Protein AF-A0A820QBW2-F1 (afdb_monomer_lite)

Structure (mmCIF, N/CA/C/O backbone):
data_AF-A0A820QBW2-F1
#
_entry.id   AF-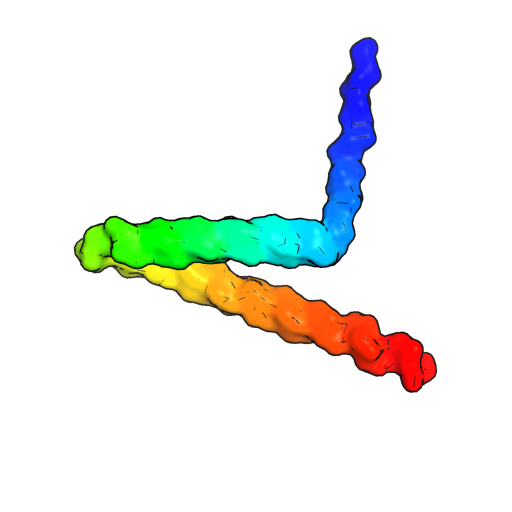A0A820QBW2-F1
#
loop_
_atom_site.group_PDB
_atom_site.id
_atom_site.type_symbol
_atom_site.label_atom_id
_atom_site.label_alt_id
_atom_site.label_comp_id
_atom_site.label_asym_id
_atom_site.label_entity_id
_atom_site.label_seq_id
_atom_site.pdbx_PDB_ins_code
_atom_site.Cartn_x
_atom_site.Cartn_y
_atom_site.Cartn_z
_atom_site.occupancy
_atom_site.B_iso_or_equiv
_atom_site.auth_seq_id
_atom_site.auth_comp_id
_atom_site.auth_asym_id
_atom_site.auth_atom_id
_atom_site.pdbx_PDB_model_num
ATOM 1 N N . MET A 1 1 ? -1.044 34.963 19.527 1.00 38.28 1 MET A N 1
ATOM 2 C CA . MET A 1 1 ? -0.995 34.013 18.397 1.00 38.28 1 MET A CA 1
ATOM 3 C C . MET A 1 1 ? -1.457 32.659 18.928 1.00 38.28 1 MET A C 1
ATOM 5 O O . MET A 1 1 ? -0.699 32.007 19.630 1.00 38.28 1 MET A O 1
ATOM 9 N N . LYS A 1 2 ? -2.740 32.305 18.747 1.00 39.75 2 LYS A N 1
ATOM 10 C CA . LYS A 1 2 ? -3.252 30.980 19.132 1.00 39.75 2 LYS A CA 1
ATOM 11 C C . LYS A 1 2 ? -2.777 30.011 18.052 1.00 39.75 2 LYS A C 1
ATOM 13 O O . LYS A 1 2 ? -3.335 30.012 16.961 1.00 39.75 2 LYS A O 1
ATOM 18 N N . ILE A 1 3 ? -1.701 29.273 18.311 1.00 52.72 3 ILE A N 1
ATOM 19 C CA . ILE A 1 3 ? -1.372 28.109 17.487 1.00 52.72 3 ILE A CA 1
ATOM 20 C C . ILE A 1 3 ? -2.476 27.109 17.810 1.00 52.72 3 ILE A C 1
ATOM 22 O O . ILE A 1 3 ? -2.572 26.632 18.937 1.00 52.72 3 ILE A O 1
ATOM 26 N N . CYS A 1 4 ? -3.403 26.947 16.870 1.00 51.03 4 CYS A N 1
ATOM 27 C CA . CYS A 1 4 ? -4.524 26.040 17.008 1.00 51.03 4 CYS A CA 1
ATOM 28 C C . CYS A 1 4 ? -3.996 24.633 17.277 1.00 51.03 4 CYS A C 1
ATOM 30 O O . CYS A 1 4 ? -3.265 24.061 16.473 1.00 51.03 4 CYS A O 1
ATOM 32 N N . ASP A 1 5 ? -4.408 24.115 18.424 1.00 52.94 5 ASP A N 1
ATOM 33 C CA . ASP A 1 5 ? -4.276 22.738 18.858 1.00 52.94 5 ASP A CA 1
ATOM 34 C C . ASP A 1 5 ? -5.128 21.860 17.924 1.00 52.94 5 ASP A C 1
ATOM 36 O O . ASP A 1 5 ? -6.308 21.607 18.159 1.00 52.94 5 ASP A O 1
ATOM 40 N N . GLN A 1 6 ? -4.570 21.504 16.766 1.00 53.41 6 GLN A N 1
ATOM 41 C CA . GLN A 1 6 ? -5.159 20.537 15.842 1.00 53.41 6 GLN A CA 1
ATOM 42 C C . GLN A 1 6 ? -4.436 19.204 16.002 1.00 53.41 6 GLN A C 1
ATOM 44 O O . GLN A 1 6 ? -3.776 18.711 15.089 1.00 53.41 6 GLN A O 1
ATOM 49 N N . THR A 1 7 ? -4.587 18.578 17.167 1.00 60.62 7 THR A N 1
ATOM 50 C CA . THR A 1 7 ? -4.459 17.122 17.241 1.00 60.62 7 THR A CA 1
ATOM 51 C C . THR A 1 7 ? -5.635 16.537 16.463 1.00 60.62 7 THR A C 1
ATOM 53 O O . THR A 1 7 ? -6.733 16.354 16.988 1.00 60.62 7 THR A O 1
ATOM 56 N N . VAL A 1 8 ? -5.438 16.307 15.162 1.00 58.53 8 VAL A N 1
ATOM 57 C CA . VAL A 1 8 ? -6.417 15.611 14.323 1.00 58.53 8 VAL A CA 1
ATOM 58 C C . VAL A 1 8 ? -6.543 14.195 14.878 1.00 58.53 8 VAL A C 1
ATOM 60 O O . VAL A 1 8 ? -5.723 13.325 14.594 1.00 58.53 8 VAL A O 1
ATOM 63 N N . LYS A 1 9 ? -7.558 13.967 15.717 1.00 57.22 9 LYS A N 1
ATOM 64 C CA . LYS A 1 9 ? -7.955 12.624 16.141 1.00 57.22 9 LYS A CA 1
ATOM 65 C C . LYS A 1 9 ? -8.559 11.924 14.929 1.00 57.22 9 LYS A C 1
ATOM 67 O O . LYS A 1 9 ? -9.757 12.024 14.678 1.00 57.22 9 LYS A O 1
ATOM 72 N N . LEU A 1 10 ? -7.708 11.272 14.144 1.00 61.69 10 LEU A N 1
ATOM 73 C CA . LEU A 1 10 ? -8.153 10.370 13.092 1.00 61.69 10 LEU A CA 1
ATOM 74 C C . LEU A 1 10 ? -8.727 9.118 13.753 1.00 61.69 10 LEU A C 1
ATOM 76 O O . LEU A 1 10 ? -8.082 8.494 14.594 1.00 61.69 10 LEU A O 1
ATOM 80 N N . THR A 1 11 ? -9.947 8.758 13.374 1.00 70.44 11 THR A N 1
ATOM 81 C CA . THR A 1 11 ? -10.530 7.462 13.740 1.00 70.44 11 THR A CA 1
ATOM 82 C C . THR A 1 11 ? -9.770 6.332 13.042 1.00 70.44 11 THR A C 1
ATOM 84 O O . THR A 1 11 ? -9.224 6.536 11.953 1.00 70.44 11 THR A O 1
ATOM 87 N N . SER A 1 12 ? -9.783 5.120 13.606 1.00 68.50 12 SER A N 1
ATOM 88 C CA . SER A 1 12 ? -9.156 3.931 12.999 1.00 68.50 12 SER A CA 1
ATOM 89 C C . SER A 1 12 ? -9.595 3.719 11.542 1.00 68.50 12 SER A C 1
ATOM 91 O O . SER A 1 12 ? -8.780 3.388 10.684 1.00 68.50 12 SER A O 1
ATOM 93 N N . LYS A 1 13 ? -10.861 4.032 11.228 1.00 71.06 13 LYS A N 1
ATOM 94 C CA . LYS A 1 13 ? -11.406 4.015 9.863 1.00 71.06 13 LYS A CA 1
ATOM 95 C C . LYS A 1 13 ? -10.724 5.022 8.931 1.00 71.06 13 LYS A C 1
ATOM 97 O O . LYS A 1 13 ? -10.353 4.669 7.817 1.00 71.06 13 LYS A O 1
ATOM 102 N N . GLN A 1 14 ? -10.543 6.266 9.370 1.00 74.75 14 GLN A N 1
ATOM 103 C CA . GLN A 1 14 ? -9.884 7.294 8.556 1.00 74.75 14 GLN A CA 1
ATOM 104 C C . GLN A 1 14 ? -8.403 6.976 8.331 1.00 74.75 14 GLN A C 1
AT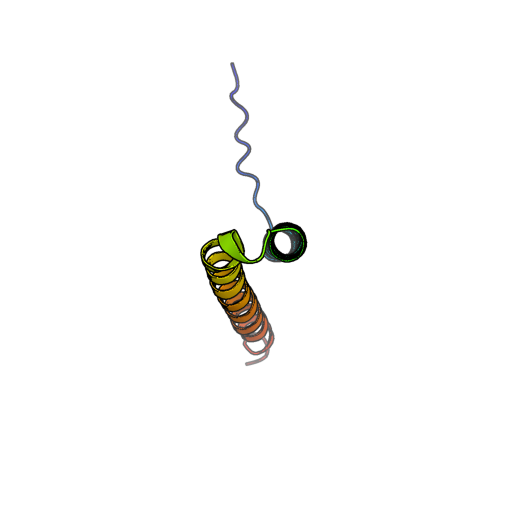OM 106 O O . GLN A 1 14 ? -7.891 7.219 7.239 1.00 74.75 14 GLN A O 1
ATOM 111 N N . ILE A 1 15 ? -7.729 6.404 9.334 1.00 75.00 15 ILE A N 1
ATOM 112 C CA . ILE A 1 15 ? -6.349 5.919 9.198 1.00 75.00 15 ILE A CA 1
ATOM 113 C C . ILE A 1 15 ? -6.300 4.810 8.144 1.00 75.00 15 ILE A C 1
ATOM 115 O O . ILE A 1 15 ? -5.503 4.899 7.213 1.00 75.00 15 ILE A O 1
ATOM 119 N 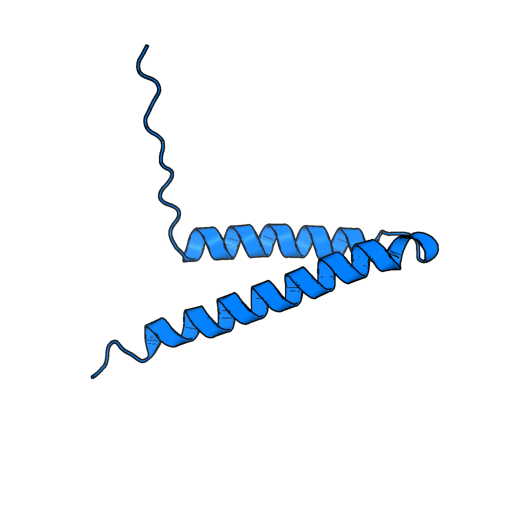N . TYR A 1 16 ? -7.195 3.824 8.232 1.00 75.94 16 TYR A N 1
ATOM 120 C CA . TYR A 1 16 ? -7.281 2.729 7.266 1.00 75.94 16 TYR A CA 1
ATOM 121 C C . TYR A 1 16 ? -7.517 3.223 5.830 1.00 75.94 16 TYR A C 1
ATOM 123 O O . TYR A 1 16 ? -6.775 2.860 4.918 1.00 75.94 16 TYR A O 1
ATOM 131 N N . GLU A 1 17 ? -8.493 4.110 5.617 1.00 78.06 17 GLU A N 1
ATOM 132 C CA . GLU A 1 17 ? -8.776 4.683 4.293 1.00 78.06 17 GLU A CA 1
ATOM 133 C C . GLU A 1 17 ? -7.590 5.486 3.737 1.00 78.06 17 GLU A C 1
ATOM 135 O O . GLU A 1 17 ? -7.323 5.466 2.530 1.00 78.06 17 GLU A O 1
ATOM 140 N N . HIS A 1 18 ? -6.866 6.200 4.601 1.00 81.25 18 HIS A N 1
ATOM 141 C CA . HIS A 1 18 ? -5.690 6.963 4.197 1.00 81.25 18 HIS A CA 1
ATOM 142 C C . HIS A 1 18 ? -4.529 6.045 3.806 1.00 81.25 18 HIS A C 1
ATOM 144 O O . HIS A 1 18 ? -3.913 6.239 2.756 1.00 81.25 18 HIS A O 1
ATOM 150 N N . VAL A 1 19 ? -4.287 5.007 4.607 1.00 79.69 19 VAL A N 1
ATOM 151 C CA . VAL A 1 19 ? -3.303 3.961 4.320 1.00 79.69 19 VAL A CA 1
ATOM 152 C C . VAL A 1 19 ? -3.634 3.290 2.985 1.00 79.69 19 VAL A C 1
ATOM 154 O O . VAL A 1 19 ? -2.776 3.247 2.105 1.00 79.69 19 VAL A O 1
ATOM 157 N N . LEU A 1 20 ? -4.889 2.892 2.755 1.00 81.44 20 LEU A N 1
ATOM 158 C CA . LEU A 1 20 ? -5.334 2.266 1.503 1.00 81.44 20 LEU A CA 1
ATOM 159 C C . LEU A 1 20 ? -5.104 3.156 0.265 1.00 81.44 20 LEU A C 1
A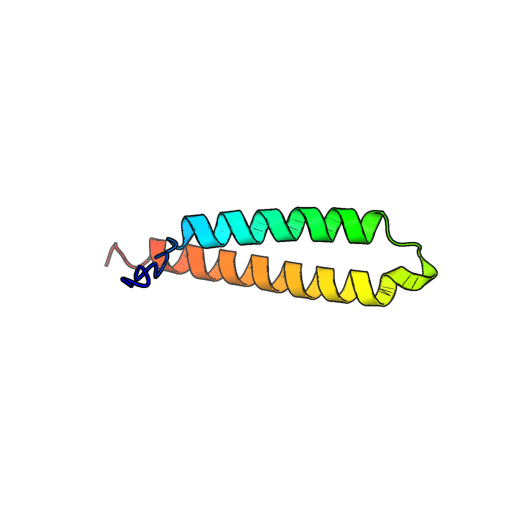TOM 161 O O . LEU A 1 20 ? -4.716 2.675 -0.802 1.00 81.44 20 LEU A O 1
ATOM 165 N N . LYS A 1 21 ? -5.295 4.476 0.386 1.00 84.62 21 LYS A N 1
ATOM 166 C CA . LYS A 1 21 ? -4.990 5.420 -0.706 1.00 84.62 21 LYS A CA 1
ATOM 167 C C . LYS A 1 21 ? -3.499 5.467 -1.032 1.00 84.62 21 LYS A C 1
ATOM 169 O O . LYS A 1 21 ? -3.141 5.540 -2.207 1.00 84.62 21 LYS A O 1
ATOM 174 N N . ILE A 1 22 ? -2.639 5.445 -0.014 1.00 83.12 22 ILE A N 1
ATOM 175 C CA . ILE A 1 22 ? -1.181 5.407 -0.198 1.00 83.12 22 ILE A CA 1
ATOM 176 C C . ILE A 1 22 ? -0.777 4.089 -0.867 1.00 83.12 22 ILE A C 1
ATOM 178 O O . ILE A 1 22 ? 0.023 4.104 -1.800 1.00 83.12 22 ILE A O 1
ATOM 182 N N . PHE A 1 23 ? -1.398 2.977 -0.468 1.00 82.62 23 PHE A N 1
ATOM 183 C CA . PHE A 1 23 ? -1.203 1.665 -1.088 1.00 82.62 23 PHE A CA 1
ATOM 184 C C . PHE A 1 23 ? -1.441 1.652 -2.585 1.00 82.62 23 PHE A C 1
ATOM 186 O O . PHE A 1 23 ? -0.588 1.185 -3.338 1.00 82.62 23 PHE A O 1
ATOM 193 N N . ASN A 1 24 ? -2.592 2.164 -3.017 1.00 82.19 24 ASN A N 1
ATOM 194 C CA . ASN A 1 24 ? -2.947 2.162 -4.431 1.00 82.19 24 ASN A CA 1
ATOM 195 C C . ASN A 1 24 ? -1.947 2.985 -5.251 1.00 82.19 24 ASN A C 1
ATOM 197 O O . ASN A 1 24 ? -1.457 2.507 -6.266 1.00 82.19 24 ASN A O 1
ATOM 201 N N . LYS A 1 25 ? -1.524 4.149 -4.743 1.00 85.62 25 LYS A N 1
ATOM 202 C CA . LYS A 1 25 ? -0.474 4.949 -5.394 1.00 85.62 25 LYS A CA 1
ATOM 203 C C . LYS A 1 25 ? 0.861 4.211 -5.483 1.00 85.62 25 LYS A C 1
ATOM 205 O O . LYS A 1 25 ? 1.547 4.307 -6.494 1.00 85.62 25 LYS A O 1
ATOM 210 N N . LEU A 1 26 ? 1.239 3.488 -4.428 1.00 82.25 26 LEU A N 1
ATOM 211 C CA . LEU A 1 26 ? 2.476 2.710 -4.409 1.00 82.25 26 LEU A CA 1
ATOM 212 C C . LEU A 1 26 ? 2.412 1.551 -5.416 1.00 82.25 26 LEU A C 1
ATOM 214 O O . LEU A 1 26 ? 3.396 1.280 -6.096 1.00 82.25 26 LEU A O 1
ATOM 218 N N . LYS A 1 27 ? 1.251 0.897 -5.542 1.00 80.50 27 LYS A N 1
ATOM 219 C CA . LYS A 1 27 ? 1.000 -0.156 -6.534 1.00 80.50 27 LYS A CA 1
ATOM 220 C C . LYS A 1 27 ? 1.177 0.367 -7.960 1.00 80.50 27 LYS A C 1
ATOM 222 O O . LYS A 1 27 ? 1.897 -0.253 -8.740 1.00 80.50 27 LYS A O 1
ATOM 227 N N . ASP A 1 28 ? 0.552 1.500 -8.267 1.00 85.12 28 ASP A N 1
ATOM 228 C CA . ASP A 1 28 ? 0.636 2.133 -9.586 1.00 85.12 28 ASP A CA 1
ATOM 229 C C . ASP A 1 28 ? 2.090 2.528 -9.895 1.00 85.12 28 ASP A C 1
ATOM 231 O O . ASP A 1 28 ? 2.624 2.192 -10.949 1.00 85.12 28 ASP A O 1
ATOM 235 N N . PHE A 1 29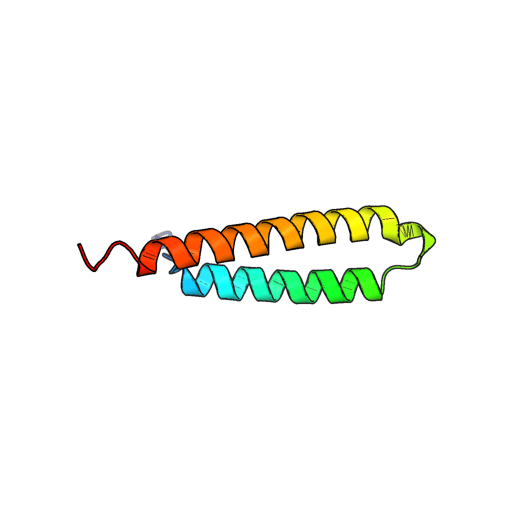 ? 2.798 3.096 -8.913 1.00 82.19 29 PHE A N 1
ATOM 236 C CA . PHE A 1 29 ? 4.216 3.436 -9.044 1.00 82.19 29 PHE A CA 1
ATOM 237 C C . PHE A 1 29 ? 5.111 2.217 -9.338 1.00 82.19 29 PHE A C 1
ATOM 239 O O . PHE A 1 29 ? 6.010 2.299 -10.175 1.00 82.19 29 PHE A O 1
ATOM 246 N N . VAL A 1 30 ? 4.878 1.066 -8.695 1.00 81.94 30 VAL A N 1
ATOM 247 C CA . VAL A 1 30 ? 5.621 -0.181 -8.984 1.00 81.94 30 VAL A CA 1
ATOM 248 C C . VAL A 1 30 ? 5.364 -0.658 -10.413 1.00 81.94 30 VAL A C 1
ATOM 250 O O . VAL A 1 30 ? 6.299 -1.111 -11.080 1.00 81.94 30 VAL A O 1
ATOM 253 N N . ALA A 1 31 ? 4.112 -0.575 -10.872 1.00 80.94 31 ALA A N 1
ATOM 254 C CA . ALA A 1 31 ? 3.726 -0.980 -12.220 1.00 80.94 31 ALA A CA 1
ATOM 255 C C . ALA A 1 31 ? 4.434 -0.125 -13.284 1.00 80.94 31 ALA A C 1
ATOM 257 O O . ALA A 1 31 ? 4.975 -0.682 -14.244 1.00 80.94 31 ALA A O 1
ATOM 258 N N . ASP A 1 32 ? 4.528 1.184 -13.041 1.00 84.44 32 ASP A N 1
ATOM 259 C CA . ASP A 1 32 ? 5.177 2.156 -13.927 1.00 84.44 32 ASP A CA 1
ATOM 260 C C . ASP A 1 32 ? 6.714 2.170 -13.808 1.00 84.44 32 ASP A C 1
ATOM 262 O O . ASP A 1 32 ? 7.406 2.705 -14.675 1.00 84.44 32 ASP A O 1
ATOM 266 N N . THR A 1 33 ? 7.285 1.563 -12.758 1.00 79.19 33 THR A N 1
ATOM 267 C CA . THR A 1 33 ? 8.743 1.505 -12.576 1.00 79.19 33 THR A CA 1
ATOM 268 C C . THR A 1 33 ? 9.378 0.572 -13.622 1.00 79.19 33 THR A C 1
ATOM 270 O O . THR A 1 33 ? 8.978 -0.601 -13.707 1.00 79.19 33 THR A O 1
ATOM 273 N N . PRO A 1 34 ? 10.413 1.031 -14.361 1.00 79.88 34 PRO A N 1
ATOM 274 C CA . PRO A 1 34 ? 11.188 0.192 -15.273 1.00 79.88 34 PRO A CA 1
ATOM 275 C C . PRO A 1 34 ? 11.749 -1.047 -14.571 1.00 79.88 34 PRO A C 1
ATOM 277 O O . PRO A 1 34 ? 12.195 -0.974 -13.426 1.00 79.88 34 PRO A O 1
ATOM 280 N N . THR A 1 35 ? 11.763 -2.188 -15.262 1.00 72.62 35 THR A N 1
ATOM 281 C CA . THR A 1 35 ? 12.123 -3.501 -14.692 1.00 72.62 35 THR A CA 1
ATOM 282 C C . THR A 1 35 ? 13.478 -3.505 -13.976 1.00 72.62 35 THR A C 1
ATOM 284 O O . THR A 1 35 ? 13.618 -4.151 -12.942 1.00 72.62 35 THR A O 1
ATOM 287 N N . GLU A 1 36 ? 14.448 -2.733 -14.469 1.00 70.12 36 GLU A N 1
ATOM 288 C CA . GLU A 1 36 ? 15.797 -2.616 -13.895 1.00 70.12 36 GLU A CA 1
ATOM 289 C C . GLU A 1 36 ? 15.825 -1.875 -12.545 1.00 70.12 36 GLU A C 1
ATOM 291 O O . GLU A 1 36 ? 16.662 -2.162 -11.694 1.00 70.12 36 GLU A O 1
ATOM 296 N N . SER A 1 37 ? 14.876 -0.965 -12.303 1.00 72.19 37 SER A N 1
ATOM 297 C CA . SER A 1 37 ? 14.725 -0.225 -11.036 1.00 72.19 37 SER A CA 1
ATOM 298 C C . SER A 1 37 ? 13.627 -0.800 -10.132 1.00 72.19 37 SER A C 1
ATOM 300 O O . SER A 1 37 ? 13.436 -0.353 -9.001 1.00 72.19 37 SER A O 1
ATOM 302 N N . ARG A 1 38 ? 12.915 -1.825 -10.610 1.00 74.12 38 ARG A N 1
ATOM 303 C CA . ARG A 1 38 ? 11.789 -2.470 -9.931 1.00 74.12 38 ARG A CA 1
ATOM 304 C C . ARG A 1 38 ? 12.128 -3.213 -8.622 1.00 74.12 38 ARG A C 1
ATOM 306 O O . ARG A 1 38 ? 11.218 -3.289 -7.803 1.00 74.12 38 ARG A O 1
ATOM 313 N N . PRO A 1 39 ? 13.347 -3.729 -8.338 1.00 77.94 39 PRO A N 1
ATOM 314 C CA . PRO A 1 39 ? 13.593 -4.514 -7.118 1.00 77.94 39 PRO A CA 1
ATOM 315 C C . PRO A 1 39 ? 13.345 -3.744 -5.812 1.00 77.94 39 PRO A C 1
ATOM 317 O O . PRO A 1 39 ? 12.678 -4.250 -4.911 1.00 77.94 39 PRO A O 1
ATOM 320 N N . LEU A 1 40 ? 13.837 -2.505 -5.725 1.00 74.69 40 LEU A N 1
ATOM 321 C CA . LEU A 1 40 ? 13.662 -1.641 -4.550 1.00 74.69 40 LEU A CA 1
ATOM 322 C C . LEU A 1 40 ? 12.196 -1.237 -4.370 1.00 74.69 40 LEU A C 1
ATOM 324 O O . LEU A 1 40 ? 11.654 -1.327 -3.267 1.00 74.69 40 LEU A O 1
ATOM 328 N N . THR A 1 41 ? 11.536 -0.854 -5.463 1.00 76.12 41 THR A N 1
ATOM 329 C CA . THR A 1 41 ? 10.127 -0.456 -5.443 1.00 76.12 41 THR A CA 1
ATOM 330 C C . THR A 1 41 ? 9.206 -1.632 -5.109 1.00 76.12 41 THR A C 1
ATOM 332 O O . THR A 1 41 ? 8.264 -1.487 -4.330 1.00 76.12 41 THR A O 1
ATOM 335 N N . LEU A 1 42 ? 9.509 -2.823 -5.629 1.00 78.88 42 LEU A N 1
ATOM 336 C CA . LEU A 1 42 ? 8.785 -4.058 -5.333 1.00 78.88 42 LEU A CA 1
ATOM 337 C C . LEU A 1 42 ? 8.946 -4.472 -3.866 1.00 78.88 42 LEU A C 1
ATOM 339 O O . LEU A 1 42 ? 7.963 -4.863 -3.242 1.00 78.88 42 LEU A O 1
ATOM 343 N N . TYR A 1 43 ? 10.150 -4.349 -3.299 1.00 84.12 43 TYR A N 1
ATOM 344 C CA . TYR A 1 43 ? 10.382 -4.611 -1.877 1.00 84.12 43 TYR A CA 1
ATOM 345 C C . TYR A 1 43 ? 9.555 -3.672 -0.987 1.00 84.12 43 TYR A C 1
ATOM 347 O O . TYR A 1 43 ? 8.865 -4.134 -0.076 1.00 84.12 43 TYR A O 1
ATOM 355 N N . ALA A 1 44 ? 9.559 -2.367 -1.281 1.00 76.38 44 ALA A N 1
ATOM 356 C CA . ALA A 1 44 ? 8.741 -1.395 -0.555 1.00 76.38 44 ALA A CA 1
ATOM 357 C C . ALA A 1 44 ? 7.244 -1.741 -0.635 1.00 76.38 44 ALA A C 1
ATOM 359 O O . ALA A 1 44 ? 6.547 -1.719 0.379 1.00 76.38 44 ALA A O 1
ATOM 360 N N . TYR A 1 45 ? 6.765 -2.143 -1.816 1.00 82.00 45 TYR A N 1
ATOM 361 C CA . TYR A 1 45 ? 5.384 -2.584 -2.004 1.00 82.00 45 TYR A CA 1
ATOM 362 C C . TYR A 1 45 ? 5.040 -3.850 -1.219 1.00 82.00 45 TYR A C 1
ATOM 364 O O . TYR A 1 45 ? 3.991 -3.907 -0.584 1.00 82.00 45 TYR A O 1
ATOM 372 N N . GLN A 1 46 ? 5.925 -4.844 -1.187 1.00 86.06 46 GLN A N 1
ATOM 373 C CA . GLN A 1 46 ? 5.712 -6.069 -0.412 1.00 86.06 46 GLN A CA 1
ATOM 374 C C . GLN A 1 46 ? 5.629 -5.804 1.096 1.00 86.06 46 GLN A C 1
ATOM 376 O O . GLN A 1 46 ? 4.782 -6.394 1.767 1.00 86.06 46 GLN A O 1
ATOM 381 N N . GLN A 1 47 ? 6.476 -4.919 1.632 1.00 82.69 47 GLN A N 1
ATOM 382 C CA . GLN A 1 47 ? 6.413 -4.543 3.050 1.00 82.69 47 GLN A CA 1
ATOM 383 C C . GLN A 1 47 ? 5.133 -3.799 3.380 1.00 82.69 47 GLN A C 1
ATOM 385 O O . GLN A 1 47 ? 4.511 -4.038 4.414 1.00 82.69 47 GLN A O 1
ATOM 390 N N . ALA A 1 48 ? 4.705 -2.951 2.454 1.00 79.25 48 ALA A N 1
ATOM 391 C CA . ALA A 1 48 ? 3.425 -2.313 2.556 1.00 79.25 48 ALA A CA 1
ATOM 392 C C . ALA A 1 48 ? 2.319 -3.408 2.603 1.00 79.25 48 ALA A C 1
ATOM 394 O O . ALA A 1 48 ? 1.560 -3.466 3.567 1.00 79.25 48 ALA A O 1
ATOM 395 N N . VAL A 1 49 ? 2.245 -4.341 1.646 1.00 82.69 49 VAL A N 1
ATOM 396 C CA . VAL A 1 49 ? 1.160 -5.350 1.615 1.00 82.69 49 VAL A CA 1
ATOM 397 C C . VAL A 1 49 ? 1.075 -6.141 2.929 1.00 82.69 49 VAL A C 1
ATOM 399 O O . VAL A 1 49 ? -0.020 -6.397 3.427 1.00 82.69 49 VAL A O 1
ATOM 402 N N . ARG A 1 50 ? 2.220 -6.468 3.542 1.00 82.69 50 ARG A N 1
ATOM 403 C CA . ARG A 1 50 ? 2.269 -7.098 4.873 1.00 82.69 50 ARG A CA 1
ATOM 404 C C . ARG A 1 50 ? 1.619 -6.230 5.949 1.00 82.69 50 ARG A C 1
ATOM 406 O O . ARG A 1 50 ? 0.765 -6.718 6.678 1.00 82.69 50 ARG A O 1
ATOM 413 N N . PHE A 1 51 ? 1.966 -4.948 5.996 1.00 80.25 51 PHE A N 1
ATOM 414 C CA . PHE A 1 51 ? 1.385 -3.999 6.943 1.00 80.25 51 PHE A CA 1
ATOM 415 C C . PHE A 1 51 ? -0.136 -3.843 6.777 1.00 80.25 51 PHE A C 1
ATOM 417 O O . PHE A 1 51 ? -0.854 -3.766 7.772 1.00 80.25 51 PHE A O 1
ATOM 424 N N . GLN A 1 52 ? -0.648 -3.844 5.540 1.00 77.44 52 GLN A N 1
ATOM 425 C CA . GLN A 1 52 ? -2.094 -3.822 5.291 1.00 77.44 52 GLN A CA 1
ATOM 426 C C . GLN A 1 52 ? -2.787 -5.070 5.861 1.00 77.44 52 GLN A C 1
ATOM 428 O O . GLN A 1 52 ? -3.797 -4.939 6.550 1.00 77.44 52 GLN A O 1
ATOM 433 N N . ASN A 1 53 ? -2.223 -6.256 5.618 1.00 81.88 53 ASN A N 1
ATOM 434 C CA . ASN A 1 53 ? -2.761 -7.516 6.138 1.00 81.88 53 ASN A CA 1
ATOM 435 C C . ASN A 1 53 ? -2.715 -7.572 7.672 1.00 81.88 53 ASN A C 1
ATOM 437 O O . ASN A 1 53 ? -3.636 -8.096 8.297 1.00 81.88 53 ASN A O 1
ATOM 441 N N . ASP A 1 54 ? -1.665 -7.018 8.284 1.00 77.62 54 ASP A N 1
ATOM 442 C CA . ASP A 1 54 ? -1.561 -6.925 9.740 1.00 77.62 54 ASP A CA 1
ATOM 443 C C . ASP A 1 54 ? -2.659 -6.014 10.306 1.00 77.62 54 ASP A C 1
ATOM 445 O O . ASP A 1 54 ? -3.354 -6.416 11.238 1.00 77.62 54 ASP A O 1
ATOM 449 N N . ILE A 1 55 ? -2.891 -4.833 9.715 1.00 70.19 55 ILE A N 1
ATOM 450 C CA . ILE A 1 55 ? -4.010 -3.958 10.115 1.00 70.19 55 ILE A CA 1
ATOM 451 C C . ILE A 1 55 ? -5.347 -4.691 9.986 1.00 70.19 55 ILE A C 1
ATOM 453 O O . ILE A 1 55 ? -6.161 -4.631 10.906 1.00 70.19 55 ILE A O 1
ATOM 457 N N . GLU A 1 56 ? -5.578 -5.385 8.872 1.00 72.81 56 GLU A N 1
ATOM 458 C CA . GLU A 1 56 ? -6.824 -6.117 8.642 1.00 72.81 56 GLU A CA 1
ATOM 459 C C . GLU A 1 56 ? -7.030 -7.212 9.698 1.00 72.81 56 GLU A C 1
ATOM 461 O O . GLU A 1 56 ? -8.102 -7.284 10.305 1.00 72.81 56 GLU A O 1
ATOM 466 N N . LYS A 1 57 ? -5.980 -7.974 10.024 1.00 75.44 57 LYS A N 1
ATOM 467 C CA . LYS A 1 57 ? -5.997 -8.967 11.104 1.00 75.44 57 LYS A CA 1
ATOM 468 C C . LYS A 1 57 ? -6.358 -8.344 12.456 1.00 75.44 57 LYS A C 1
ATOM 470 O O . LYS A 1 57 ? -7.223 -8.880 13.143 1.00 75.44 57 LYS A O 1
ATOM 475 N N . TYR A 1 58 ? -5.728 -7.233 12.847 1.00 63.41 58 TYR A N 1
ATOM 476 C CA . TYR A 1 58 ? -6.016 -6.585 14.136 1.00 63.41 58 TYR A CA 1
ATOM 477 C C . TYR A 1 58 ? -7.390 -5.901 14.164 1.00 63.41 58 TYR A C 1
ATOM 479 O O . TYR A 1 58 ? -8.044 -5.905 15.203 1.00 63.41 58 TYR A O 1
ATOM 487 N N . SER A 1 59 ? -7.881 -5.396 13.028 1.00 61.56 59 SER A N 1
ATOM 488 C CA . SER A 1 59 ? -9.223 -4.801 12.931 1.00 61.56 59 SER A CA 1
ATOM 489 C C . SER A 1 59 ? -10.360 -5.808 13.156 1.00 61.56 59 SER A C 1
ATOM 491 O O . SER A 1 59 ? -11.439 -5.428 13.600 1.00 61.56 59 SER A O 1
ATOM 493 N N . GLN A 1 60 ? -10.119 -7.098 12.896 1.00 55.97 60 GLN A N 1
ATOM 494 C CA . GLN A 1 60 ? -11.088 -8.174 13.129 1.00 55.97 60 GLN A CA 1
ATOM 495 C C . GLN A 1 60 ? -11.091 -8.681 14.582 1.00 55.97 60 GLN A C 1
ATOM 497 O O . GLN A 1 60 ? -12.041 -9.347 14.988 1.00 55.97 60 GLN A O 1
ATOM 502 N N . ILE A 1 61 ? -10.062 -8.358 15.377 1.00 54.75 61 ILE A N 1
ATOM 503 C CA . ILE A 1 61 ? -9.980 -8.745 16.796 1.00 54.75 61 ILE A CA 1
ATOM 504 C C . ILE A 1 61 ? -10.929 -7.876 17.645 1.00 54.75 61 ILE A C 1
ATOM 506 O O . ILE A 1 61 ? -11.577 -8.395 18.547 1.00 54.75 61 ILE A O 1
ATOM 510 N N . GLU A 1 62 ? -11.140 -6.601 17.291 1.00 48.72 62 GLU A N 1
ATOM 511 C CA . GLU A 1 62 ? -12.049 -5.696 18.025 1.00 48.72 62 GLU A CA 1
ATOM 512 C C . GLU A 1 62 ? -13.558 -5.973 17.819 1.00 48.72 62 GLU A C 1
ATOM 514 O O . GLU A 1 62 ? -14.376 -5.371 18.509 1.00 48.72 62 GLU A O 1
ATOM 519 N N . LEU A 1 63 ? -13.960 -6.890 16.925 1.00 47.44 63 LEU A N 1
ATOM 520 C CA . LEU A 1 63 ? -15.378 -7.254 16.720 1.00 47.44 63 LEU A CA 1
ATOM 521 C C . LEU A 1 63 ? -15.829 -8.515 17.476 1.00 47.44 63 LEU A C 1
ATOM 523 O O . LE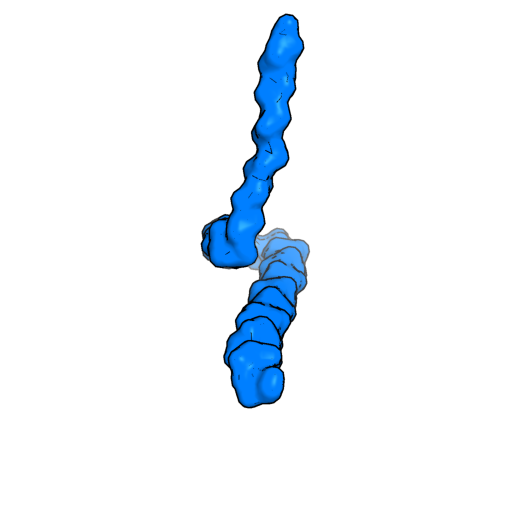U A 1 63 ? -17.034 -8.734 17.602 1.00 47.44 63 LEU A O 1
ATOM 527 N N . ASN A 1 64 ? -14.903 -9.333 17.989 1.00 48.66 64 ASN A N 1
ATOM 528 C CA . ASN A 1 64 ? -15.246 -10.592 18.666 1.00 48.66 64 ASN A CA 1
ATOM 529 C C . ASN A 1 64 ? -15.243 -10.500 20.203 1.00 48.66 64 ASN A C 1
ATOM 531 O O . ASN A 1 64 ? -15.863 -11.343 20.845 1.00 48.66 64 ASN A O 1
ATOM 535 N N . ASP A 1 65 ? -14.640 -9.458 20.788 1.00 44.03 65 ASP A N 1
ATOM 536 C CA . ASP A 1 65 ? -14.517 -9.299 22.249 1.00 44.03 65 ASP A CA 1
ATOM 537 C C . ASP A 1 65 ? -15.598 -8.395 22.887 1.00 44.03 65 ASP A C 1
ATOM 539 O O . ASP A 1 65 ? -15.542 -8.104 24.077 1.00 44.03 65 ASP A O 1
ATOM 543 N N . THR A 1 66 ? -16.623 -7.956 22.139 1.00 46.59 66 THR A N 1
ATOM 544 C CA . THR A 1 66 ? -17.771 -7.185 22.691 1.00 46.59 66 THR A CA 1
ATOM 545 C C . THR A 1 66 ? -19.015 -8.042 22.979 1.00 46.59 66 THR A C 1
ATOM 547 O O . THR A 1 66 ? -20.106 -7.501 23.138 1.00 46.59 66 THR A O 1
ATOM 550 N N . ASN A 1 67 ? -18.880 -9.373 23.012 1.00 42.94 67 ASN A N 1
ATOM 551 C CA . ASN A 1 67 ? -19.979 -10.317 23.278 1.00 42.94 67 ASN A CA 1
ATOM 552 C C . ASN A 1 67 ? -19.611 -11.424 24.293 1.00 42.94 67 ASN A C 1
ATOM 554 O O . ASN A 1 67 ? -20.187 -12.514 24.247 1.00 42.94 67 ASN A O 1
ATOM 558 N N . GLN A 1 68 ? -18.685 -11.155 25.219 1.00 39.53 68 GLN A N 1
ATOM 559 C CA . GLN A 1 68 ? -18.570 -11.917 26.472 1.00 39.53 68 GLN A CA 1
ATOM 560 C C . GLN A 1 68 ? -18.888 -11.031 27.671 1.00 39.53 68 GLN A C 1
ATOM 562 O O . GLN A 1 68 ? -18.348 -9.905 27.728 1.00 39.53 68 GLN A O 1
#

Organism: NCBI:txid392030

Radius of gyration: 17.23 Å; chains: 1; bounding box: 36×46×42 Å

Sequence (68 aa):
MKICDQTVKLTSKQIYEHVLKIFNKLKDFVADTPTESRPLTLYAYQQAVRFQNDIEKYSQIELNDTNQ

Foldseek 3Di:
DPPDPPPPPDDLVNVLVVLVVVLVVLVVVLVPDDPVRNPVSVVVNVVSVVVNVVSVVVVVVVVPPPPD

pLDDT: mean 70.28, std 13.83, range [38.28, 86.06]

Secondary structure (DSSP, 8-state):
-----------HHHHHHHHHHHHHHHHHHHHHS-TTTHHHHHHHHHHHHHHHHHHHHHHTGGGTTT--